Protein AF-A0A5M9WLS0-F1 (afdb_monomer_lite)

Sequence (166 aa):
MKAVPKVNIDGLYLEDELVDDAFSGVVPFYAEPEPVVFDPDQAEQPEAPEEEVEPEITGYLVGVPVPAGLFRPRFDLVVWETYQDAVKEGTQETFPDLWIEGMSQEEIDELTNPHPEEPSELDLLKQRLAESEAENKRLAEESNANQLALMELHMLVLSVVSPDEG

Secondary structure (DSSP, 8-state):
-EEEEEEETT-BEEEEEEE-TT--SEEEEEPPPPP----TT-SS--PPPSS--PPPEEEEEE-SPPPTT-SSEEE-HHHHHHHHHHHHTT---S----EEESS-HHHHHHHHS----PPPHHHHHHHHHHHHHHHHHHHHHHHHHHHHHHHHHHHHHHHHHS----

pLDDT: mean 81.93, std 12.94, range [45.81, 97.12]

Structure (mmCIF, N/CA/C/O backbone):
data_AF-A0A5M9WLS0-F1
#
_entry.id   AF-A0A5M9WLS0-F1
#
loop_
_atom_site.group_PDB
_atom_site.id
_atom_site.type_symbol
_atom_site.label_atom_id
_atom_site.label_alt_id
_atom_site.label_comp_id
_atom_site.label_asym_id
_atom_site.label_entity_id
_atom_site.label_seq_id
_atom_site.pdbx_PDB_ins_code
_atom_site.Cartn_x
_atom_site.Cartn_y
_atom_site.Cartn_z
_atom_site.occupancy
_atom_site.B_iso_or_equiv
_atom_site.auth_seq_id
_atom_site.auth_comp_id
_atom_site.auth_asym_id
_atom_site.auth_atom_id
_atom_site.pdbx_PDB_model_num
ATOM 1 N N . MET A 1 1 ? 8.105 20.093 -8.135 1.00 87.81 1 MET A N 1
ATOM 2 C CA . MET A 1 1 ? 8.578 18.869 -7.461 1.00 87.81 1 MET A CA 1
ATOM 3 C C . MET A 1 1 ? 7.404 17.919 -7.383 1.00 87.81 1 MET A C 1
ATOM 5 O O . MET A 1 1 ? 6.343 18.325 -6.909 1.00 87.81 1 MET A O 1
ATOM 9 N N . LYS A 1 2 ? 7.602 16.690 -7.847 1.00 89.00 2 LYS A N 1
ATOM 10 C CA . LYS A 1 2 ? 6.595 15.643 -7.980 1.00 89.00 2 LYS A CA 1
ATOM 11 C C . LYS A 1 2 ? 7.019 14.446 -7.134 1.00 89.00 2 LYS A C 1
ATOM 13 O O . LYS A 1 2 ? 8.193 14.094 -7.119 1.00 89.00 2 LYS A O 1
ATOM 18 N N . ALA A 1 3 ? 6.059 13.827 -6.455 1.00 90.69 3 ALA A N 1
ATOM 19 C CA . ALA A 1 3 ? 6.255 12.532 -5.814 1.00 90.69 3 ALA A CA 1
ATOM 20 C C . ALA A 1 3 ? 6.287 11.433 -6.884 1.00 90.69 3 ALA A C 1
ATOM 22 O O . ALA A 1 3 ? 5.364 11.335 -7.703 1.00 90.69 3 ALA A O 1
ATOM 23 N N . VAL A 1 4 ? 7.365 10.657 -6.904 1.00 92.62 4 VAL A N 1
ATOM 24 C CA . VAL A 1 4 ? 7.526 9.499 -7.778 1.00 92.62 4 VAL A CA 1
ATOM 25 C C . VAL A 1 4 ? 7.651 8.225 -6.951 1.00 92.62 4 VAL A C 1
ATOM 27 O O . VAL A 1 4 ? 8.436 8.194 -6.004 1.00 92.62 4 VAL A O 1
ATOM 30 N N . PRO A 1 5 ? 6.918 7.167 -7.320 1.00 92.12 5 PRO A N 1
ATOM 31 C CA . PRO A 1 5 ? 7.043 5.870 -6.681 1.00 92.12 5 PRO A CA 1
ATOM 32 C C . PRO A 1 5 ? 8.449 5.286 -6.776 1.00 92.12 5 PRO A C 1
ATOM 34 O O . PRO A 1 5 ? 9.004 5.127 -7.866 1.00 92.12 5 PRO A O 1
ATOM 37 N N . LYS A 1 6 ? 8.987 4.887 -5.632 1.00 93.38 6 LYS A N 1
ATOM 38 C CA . LYS A 1 6 ? 10.160 4.034 -5.499 1.00 93.38 6 LYS A CA 1
ATOM 39 C C . LYS A 1 6 ? 9.690 2.597 -5.340 1.00 93.38 6 LYS A C 1
ATOM 41 O O . LYS A 1 6 ? 8.906 2.283 -4.444 1.00 93.38 6 LYS A O 1
ATOM 46 N N . VAL A 1 7 ? 10.159 1.727 -6.220 1.00 92.88 7 VAL A N 1
ATOM 47 C CA . VAL A 1 7 ? 9.804 0.308 -6.255 1.00 92.88 7 VAL A CA 1
ATOM 48 C C . VAL A 1 7 ? 11.046 -0.554 -6.062 1.00 92.88 7 VAL A C 1
ATOM 50 O O . VAL A 1 7 ? 12.155 -0.119 -6.372 1.00 92.88 7 VAL A O 1
ATOM 53 N N . ASN A 1 8 ? 10.884 -1.772 -5.548 1.00 92.25 8 ASN A N 1
ATOM 54 C CA . ASN A 1 8 ? 11.982 -2.737 -5.454 1.00 92.25 8 ASN A CA 1
ATOM 55 C C . ASN A 1 8 ? 12.300 -3.376 -6.826 1.00 92.25 8 ASN A C 1
ATOM 57 O O . ASN A 1 8 ? 11.682 -3.049 -7.842 1.00 92.25 8 ASN A O 1
ATOM 61 N N . ILE A 1 9 ? 13.252 -4.313 -6.859 1.00 91.50 9 ILE A N 1
ATOM 62 C CA . ILE A 1 9 ? 13.612 -5.066 -8.075 1.00 91.50 9 ILE A CA 1
ATOM 63 C C . ILE A 1 9 ? 12.455 -5.886 -8.675 1.00 91.50 9 ILE A C 1
ATOM 65 O O . ILE A 1 9 ? 12.452 -6.139 -9.875 1.00 91.50 9 ILE A O 1
ATOM 69 N N . ASP A 1 10 ? 11.455 -6.255 -7.871 1.00 87.81 10 ASP A N 1
ATOM 70 C CA . ASP A 1 10 ? 10.244 -6.963 -8.312 1.00 87.81 10 ASP A CA 1
ATOM 71 C C . ASP A 1 10 ? 9.133 -6.005 -8.786 1.00 87.81 10 ASP A C 1
ATOM 73 O O . ASP A 1 10 ? 8.046 -6.440 -9.185 1.00 87.81 10 ASP A O 1
ATOM 77 N N . GLY A 1 11 ? 9.385 -4.694 -8.702 1.00 87.94 11 GLY A N 1
ATOM 78 C CA . GLY A 1 11 ? 8.431 -3.633 -8.997 1.00 87.94 11 GLY A CA 1
ATOM 79 C C . GLY A 1 11 ? 7.430 -3.341 -7.876 1.00 87.94 11 GLY A C 1
ATOM 80 O O . GLY A 1 11 ? 6.544 -2.511 -8.055 1.00 87.94 11 GLY A O 1
ATOM 81 N N . LEU A 1 12 ? 7.534 -3.978 -6.709 1.00 89.44 12 LEU A N 1
ATOM 82 C CA . LEU A 1 12 ? 6.658 -3.702 -5.572 1.00 89.44 12 LEU A CA 1
ATOM 83 C C . LEU A 1 12 ? 6.919 -2.296 -5.020 1.00 89.44 12 LEU A C 1
ATOM 85 O O . LEU A 1 12 ? 8.065 -1.931 -4.750 1.00 89.44 12 LEU A O 1
ATOM 89 N N . TYR A 1 13 ? 5.850 -1.527 -4.823 1.00 89.62 13 TYR A N 1
ATOM 90 C CA . TYR A 1 13 ? 5.915 -0.188 -4.246 1.00 89.62 13 TYR A CA 1
ATOM 91 C C . TYR A 1 13 ? 6.502 -0.185 -2.827 1.00 89.62 13 TYR A C 1
ATOM 93 O O . TYR A 1 13 ? 6.065 -0.950 -1.965 1.00 89.62 13 TYR A O 1
ATOM 101 N N . LEU A 1 14 ? 7.459 0.716 -2.588 1.00 90.06 14 LEU A N 1
ATOM 102 C CA . LEU A 1 14 ? 8.112 0.938 -1.298 1.00 90.06 14 LEU A CA 1
ATOM 103 C C . LEU A 1 14 ? 7.664 2.266 -0.673 1.00 90.06 14 LEU A C 1
ATOM 105 O O . LEU A 1 14 ? 7.010 2.277 0.368 1.00 90.06 14 LEU A O 1
ATOM 109 N N . GLU A 1 15 ? 8.013 3.383 -1.305 1.00 89.88 15 GLU A N 1
ATOM 110 C CA . GLU A 1 15 ? 7.782 4.743 -0.806 1.00 89.88 15 GLU A CA 1
ATOM 111 C C . GLU A 1 15 ? 7.743 5.747 -1.964 1.00 89.88 15 GLU A C 1
ATOM 113 O O . GLU A 1 15 ? 8.089 5.403 -3.090 1.00 89.88 15 GLU A O 1
ATOM 118 N N . ASP A 1 16 ? 7.346 6.988 -1.691 1.00 92.00 16 ASP A N 1
ATOM 119 C CA . ASP A 1 16 ? 7.422 8.079 -2.665 1.00 92.00 16 ASP A CA 1
ATOM 120 C C . ASP A 1 16 ? 8.696 8.902 -2.445 1.00 92.00 16 ASP A C 1
ATOM 122 O O . ASP A 1 16 ? 8.989 9.334 -1.328 1.00 92.00 16 ASP A O 1
ATOM 126 N N . GLU A 1 17 ? 9.409 9.200 -3.528 1.00 90.94 17 GLU A N 1
ATOM 127 C CA . GLU A 1 17 ? 10.552 10.111 -3.536 1.00 90.94 17 GLU A CA 1
ATOM 128 C C . GLU A 1 17 ? 10.181 11.429 -4.234 1.00 90.94 17 GLU A C 1
ATOM 130 O O . GLU A 1 17 ? 9.484 11.444 -5.248 1.00 90.94 17 GLU A O 1
ATOM 135 N N . LEU A 1 18 ? 10.614 12.571 -3.692 1.00 91.75 18 LEU A N 1
ATOM 136 C CA . LEU A 1 18 ? 10.348 13.876 -4.302 1.00 91.75 18 LEU A CA 1
ATOM 137 C C . LEU A 1 18 ? 11.423 14.208 -5.337 1.00 91.75 18 LEU A C 1
ATOM 139 O O . LEU A 1 18 ? 12.565 14.493 -4.986 1.00 91.75 18 LEU A O 1
ATOM 143 N N . VAL A 1 19 ? 11.028 14.254 -6.604 1.00 90.44 19 VAL A N 1
ATOM 144 C CA . VAL A 1 19 ? 11.905 14.594 -7.733 1.00 90.44 19 VAL A CA 1
ATOM 145 C C . VAL A 1 19 ? 11.402 15.832 -8.478 1.00 90.44 19 VAL A C 1
ATOM 147 O O . VAL A 1 19 ? 10.364 16.416 -8.151 1.00 90.44 19 VAL A O 1
ATOM 150 N N . ASP A 1 20 ? 12.157 16.282 -9.477 1.00 90.44 20 ASP A N 1
ATOM 151 C CA . ASP A 1 20 ? 11.747 17.387 -10.345 1.00 90.44 20 ASP A CA 1
ATOM 152 C C . ASP A 1 20 ? 10.507 17.020 -11.187 1.00 90.44 20 ASP A C 1
ATOM 154 O O . ASP A 1 20 ? 10.314 15.864 -11.559 1.00 90.44 20 ASP A O 1
ATOM 158 N N . ASP A 1 21 ? 9.666 18.003 -11.524 1.00 89.12 21 ASP A N 1
ATOM 159 C CA . ASP A 1 21 ? 8.451 17.767 -12.324 1.00 89.12 21 ASP A CA 1
ATOM 160 C C . ASP A 1 21 ? 8.773 17.322 -13.758 1.00 89.12 21 ASP A C 1
ATOM 162 O O . ASP A 1 21 ? 7.940 16.693 -14.412 1.00 89.12 21 ASP A O 1
ATOM 166 N N . ALA A 1 22 ? 9.981 17.624 -14.243 1.00 88.19 22 ALA A N 1
ATOM 167 C CA . ALA A 1 22 ? 10.482 17.158 -15.530 1.00 88.19 22 ALA A CA 1
ATOM 168 C C . ALA A 1 22 ? 10.869 15.667 -15.530 1.00 88.19 22 ALA A C 1
ATOM 170 O O . ALA A 1 22 ? 11.124 15.106 -16.600 1.00 88.19 22 ALA A O 1
ATOM 171 N N . PHE A 1 23 ? 10.922 15.013 -14.363 1.00 87.31 23 PHE A N 1
ATOM 172 C CA . PHE A 1 23 ? 11.270 13.602 -14.277 1.00 87.31 23 PHE A CA 1
ATOM 173 C C . PHE A 1 23 ? 10.166 12.730 -14.885 1.00 87.31 23 PHE A C 1
ATOM 175 O O . PHE A 1 23 ? 9.028 12.660 -14.408 1.00 87.31 23 PHE A O 1
ATOM 182 N N . SER A 1 24 ? 10.532 12.034 -15.955 1.00 82.38 24 SER A N 1
ATOM 183 C CA . SER A 1 24 ? 9.697 11.058 -16.639 1.00 82.38 24 SER A CA 1
ATOM 184 C C . SER A 1 24 ? 10.562 9.864 -17.031 1.00 82.38 24 SER A C 1
ATOM 186 O O . SER A 1 24 ? 11.692 10.035 -17.484 1.00 82.38 24 SER A O 1
ATOM 188 N N . GLY A 1 25 ? 10.044 8.654 -16.827 1.00 86.44 25 GLY A N 1
ATOM 189 C CA . GLY A 1 25 ? 10.767 7.408 -17.092 1.00 86.44 25 GLY A CA 1
ATOM 190 C C . GLY A 1 25 ? 10.983 6.561 -15.843 1.00 86.44 25 GLY A C 1
ATOM 191 O O . GLY A 1 25 ? 10.427 6.851 -14.788 1.00 86.44 25 GLY A O 1
ATOM 192 N N . VAL A 1 26 ? 11.759 5.492 -15.994 1.00 89.69 26 VAL A N 1
ATOM 193 C CA . VAL A 1 26 ? 12.087 4.538 -14.929 1.00 89.69 26 VAL A CA 1
ATOM 194 C C . VAL A 1 26 ? 13.604 4.486 -14.808 1.00 89.69 26 VAL A C 1
ATOM 196 O O . VAL A 1 26 ? 14.280 4.253 -15.810 1.00 89.69 26 VAL A O 1
ATOM 199 N N . VAL A 1 27 ? 14.138 4.752 -13.616 1.00 91.50 27 VAL A N 1
ATOM 200 C CA . VAL A 1 27 ? 15.587 4.850 -13.371 1.00 91.50 27 VAL A CA 1
ATOM 201 C C . VAL A 1 27 ? 15.982 3.902 -12.239 1.00 91.50 27 VAL A C 1
ATOM 203 O O . VAL A 1 27 ? 15.360 3.977 -11.182 1.00 91.50 27 VAL A O 1
ATOM 206 N N . PRO A 1 28 ? 16.983 3.020 -12.416 1.00 91.50 28 PRO A N 1
ATOM 207 C CA . PRO A 1 28 ? 17.461 2.166 -11.336 1.00 91.50 28 PRO A CA 1
ATOM 208 C C . PRO A 1 28 ? 18.179 2.987 -10.260 1.00 91.50 28 PRO A C 1
ATOM 210 O O . PRO A 1 28 ? 18.895 3.941 -10.570 1.00 91.50 28 PRO A O 1
ATOM 213 N N . PHE A 1 29 ? 18.023 2.588 -9.001 1.00 90.00 29 PHE A N 1
ATOM 214 C CA . PHE A 1 29 ? 18.855 3.054 -7.896 1.00 90.00 29 PHE A CA 1
ATOM 215 C C . PHE A 1 29 ? 19.599 1.872 -7.274 1.00 90.00 29 PHE A C 1
ATOM 217 O O . PHE A 1 29 ? 19.139 0.728 -7.312 1.00 90.00 29 PHE A O 1
ATOM 224 N N . TYR A 1 30 ? 20.763 2.162 -6.708 1.00 88.19 30 TYR A N 1
ATOM 225 C CA . TYR A 1 30 ? 21.727 1.151 -6.300 1.00 88.19 30 TYR A CA 1
ATOM 226 C C . TYR A 1 30 ? 21.929 1.140 -4.786 1.00 88.19 30 TYR A C 1
ATOM 228 O O . TYR A 1 30 ? 21.692 2.150 -4.119 1.00 88.19 30 TYR A O 1
ATOM 236 N N . ALA A 1 31 ? 22.361 0.001 -4.248 1.00 82.38 31 ALA A N 1
ATOM 237 C CA . ALA A 1 31 ? 22.774 -0.110 -2.857 1.00 82.38 31 ALA A CA 1
ATOM 238 C C . ALA A 1 31 ? 23.998 0.780 -2.607 1.00 82.38 31 ALA A C 1
ATOM 240 O O . ALA A 1 31 ? 24.959 0.766 -3.381 1.00 82.38 31 ALA A O 1
ATOM 241 N N . GLU A 1 32 ? 23.968 1.551 -1.519 1.00 76.88 32 GLU A N 1
ATOM 242 C CA . GLU A 1 32 ? 25.175 2.227 -1.051 1.00 76.88 32 GLU A CA 1
ATOM 243 C C . GLU A 1 32 ? 26.165 1.165 -0.546 1.00 76.88 32 GLU A C 1
ATOM 245 O O . GLU A 1 32 ? 25.764 0.284 0.222 1.00 76.88 32 GLU A O 1
ATOM 250 N N . PRO A 1 33 ? 27.440 1.211 -0.970 1.00 69.44 33 PRO A N 1
ATOM 251 C CA . PRO A 1 33 ? 28.440 0.268 -0.491 1.00 69.44 33 PRO A CA 1
ATOM 252 C C . PRO A 1 33 ? 28.622 0.427 1.021 1.00 69.44 33 PRO A C 1
ATOM 254 O O . PRO A 1 33 ? 28.645 1.551 1.533 1.00 69.44 33 PRO A O 1
ATOM 257 N N . GLU A 1 34 ? 28.757 -0.692 1.739 1.00 67.50 34 GLU A N 1
ATOM 258 C CA . GLU A 1 34 ? 28.955 -0.656 3.188 1.00 67.50 34 GLU A CA 1
ATOM 259 C C . GLU A 1 34 ? 30.193 0.192 3.533 1.00 67.50 34 GLU A C 1
ATOM 261 O O . GLU A 1 34 ? 31.281 -0.042 2.992 1.00 67.50 34 GLU A O 1
ATOM 266 N N . PRO A 1 35 ? 30.061 1.198 4.417 1.00 63.75 35 PRO A N 1
ATOM 267 C CA . PRO A 1 35 ? 31.191 2.029 4.787 1.00 63.75 35 PRO A CA 1
ATOM 268 C C . PRO A 1 35 ? 32.207 1.191 5.563 1.00 63.75 35 PRO A C 1
ATOM 270 O O . PRO A 1 35 ? 31.867 0.533 6.546 1.00 63.75 35 PRO A O 1
ATOM 273 N N . VAL A 1 36 ? 33.474 1.257 5.153 1.00 64.75 36 VAL A N 1
ATOM 274 C CA . VAL A 1 36 ? 34.578 0.600 5.861 1.00 64.75 36 VAL A CA 1
ATOM 275 C C . VAL A 1 36 ? 34.663 1.169 7.282 1.00 64.75 36 VAL A C 1
ATOM 277 O O . VAL A 1 36 ? 35.045 2.324 7.489 1.00 64.75 36 VAL A O 1
ATOM 280 N N . VAL A 1 37 ? 34.279 0.364 8.275 1.00 64.19 37 VAL A N 1
ATOM 281 C CA . VAL A 1 37 ? 34.348 0.736 9.692 1.00 64.19 37 VAL A CA 1
ATOM 282 C C . VAL A 1 37 ? 35.800 0.625 10.151 1.00 64.19 37 VAL A C 1
ATOM 284 O O . VAL A 1 37 ? 36.378 -0.458 10.165 1.00 64.19 37 VAL A O 1
ATOM 287 N N . PHE A 1 38 ? 36.399 1.755 10.525 1.00 59.94 38 PHE A N 1
ATOM 288 C CA . PHE A 1 38 ? 37.755 1.790 11.067 1.00 59.94 38 PHE A CA 1
ATOM 289 C C . PHE A 1 38 ? 37.756 1.292 12.519 1.00 59.94 38 PHE A C 1
ATOM 291 O O . PHE A 1 38 ? 37.213 1.961 13.402 1.00 59.94 38 PHE A O 1
ATOM 298 N N . ASP A 1 39 ? 38.375 0.137 12.765 1.00 68.25 39 ASP A N 1
ATOM 299 C CA . ASP A 1 39 ? 38.605 -0.397 14.108 1.00 68.25 39 ASP A CA 1
ATOM 300 C C . ASP A 1 39 ? 39.980 0.078 14.631 1.00 68.25 39 ASP A C 1
ATOM 302 O O . ASP A 1 39 ? 41.009 -0.314 14.077 1.00 68.25 39 ASP A O 1
ATOM 306 N N . PRO A 1 40 ? 40.038 0.939 15.667 1.00 64.75 40 PRO A N 1
ATOM 307 C CA . PRO A 1 40 ? 41.292 1.501 16.169 1.00 64.75 40 PRO A CA 1
ATOM 308 C C . PRO A 1 40 ? 42.211 0.484 16.868 1.00 64.75 40 PRO A C 1
ATOM 310 O O . PRO A 1 40 ? 43.369 0.821 17.119 1.00 64.75 40 PRO A O 1
ATOM 313 N N . ASP A 1 41 ? 41.727 -0.724 17.180 1.00 70.00 41 ASP A N 1
ATOM 314 C CA . ASP A 1 41 ? 42.533 -1.802 17.772 1.00 70.00 41 ASP A CA 1
ATOM 315 C C . ASP A 1 41 ? 43.184 -2.723 16.712 1.00 70.00 41 ASP A C 1
ATOM 317 O O . ASP A 1 41 ? 44.023 -3.564 17.052 1.00 70.00 41 ASP A O 1
ATOM 321 N N . GLN A 1 42 ? 42.864 -2.551 15.420 1.00 65.19 42 GLN A N 1
ATOM 322 C CA . GLN A 1 42 ? 43.570 -3.212 14.316 1.00 65.19 42 GLN A CA 1
ATOM 323 C C . GLN A 1 42 ? 44.807 -2.395 13.902 1.00 65.19 42 GLN A C 1
ATOM 325 O O . GLN A 1 42 ? 44.721 -1.228 13.530 1.00 65.19 42 GLN A O 1
ATOM 330 N N . ALA A 1 43 ? 45.993 -3.014 13.967 1.00 61.44 43 ALA A N 1
ATOM 331 C CA . ALA A 1 43 ? 47.263 -2.385 13.577 1.00 61.44 43 ALA A CA 1
ATOM 332 C C . ALA A 1 43 ? 47.409 -2.185 12.053 1.00 61.44 43 ALA A C 1
ATOM 334 O O . ALA A 1 43 ? 48.280 -1.435 11.608 1.00 61.44 43 ALA A O 1
ATOM 335 N N . GLU A 1 44 ? 46.561 -2.847 11.271 1.00 61.69 44 GLU A N 1
ATOM 336 C CA . GLU A 1 44 ? 46.442 -2.717 9.823 1.00 61.69 44 GLU A CA 1
ATOM 337 C C . GLU A 1 44 ? 45.100 -2.039 9.532 1.00 61.69 44 GLU A C 1
ATOM 339 O O . GLU A 1 44 ? 44.065 -2.461 10.044 1.00 61.69 44 GLU A O 1
ATOM 344 N N . GLN A 1 45 ? 45.115 -0.961 8.741 1.00 60.62 45 GLN A N 1
ATOM 345 C CA . GLN A 1 45 ? 43.877 -0.458 8.146 1.00 60.62 45 GLN A CA 1
ATOM 346 C C . GLN A 1 45 ? 43.238 -1.613 7.369 1.00 60.62 45 GLN A C 1
ATOM 348 O O . GLN A 1 45 ? 43.968 -2.257 6.613 1.00 60.62 45 GLN A O 1
ATOM 353 N N . PRO A 1 46 ? 41.920 -1.863 7.481 1.00 54.91 46 PRO A N 1
ATOM 354 C CA . PRO A 1 46 ? 41.257 -2.645 6.452 1.00 54.91 46 PRO A CA 1
ATOM 355 C C . PRO A 1 46 ? 41.520 -1.928 5.125 1.00 54.91 46 PRO A C 1
ATOM 357 O O . PRO A 1 46 ? 41.143 -0.764 4.958 1.00 54.91 46 PRO A O 1
ATOM 360 N N . GLU A 1 47 ? 42.267 -2.580 4.231 1.00 56.06 47 GLU A N 1
ATOM 361 C CA . GLU A 1 47 ? 42.471 -2.090 2.873 1.00 56.06 47 GLU A CA 1
ATOM 362 C C . GLU A 1 47 ? 41.079 -1.851 2.284 1.00 56.06 47 GLU A C 1
ATOM 364 O O . GLU A 1 47 ? 40.200 -2.712 2.383 1.00 56.06 47 GLU A O 1
ATOM 369 N N . ALA A 1 48 ? 40.842 -0.646 1.753 1.00 57.53 48 ALA A N 1
ATOM 370 C CA . ALA A 1 48 ? 39.626 -0.400 0.992 1.00 57.53 48 ALA A CA 1
ATOM 371 C C . ALA A 1 48 ? 39.532 -1.514 -0.060 1.00 57.53 48 ALA A C 1
ATOM 373 O O . ALA A 1 48 ? 40.556 -1.775 -0.697 1.00 57.53 48 ALA A O 1
ATOM 374 N N . PRO A 1 49 ? 38.384 -2.200 -0.205 1.00 55.41 49 PRO A N 1
ATOM 375 C CA . PRO A 1 49 ? 38.283 -3.310 -1.138 1.00 55.41 49 PRO A CA 1
ATOM 376 C C . PRO A 1 49 ? 38.797 -2.858 -2.510 1.00 55.41 49 PRO A C 1
ATOM 378 O O . PRO A 1 49 ? 38.270 -1.915 -3.094 1.00 55.41 49 PRO A O 1
ATOM 381 N N . GLU A 1 50 ? 39.882 -3.482 -2.982 1.00 55.62 50 GLU A N 1
ATOM 382 C CA . GLU A 1 50 ? 40.492 -3.180 -4.287 1.00 55.62 50 GLU A CA 1
ATOM 383 C C . GLU A 1 50 ? 39.597 -3.644 -5.452 1.00 55.62 50 GLU A C 1
ATOM 385 O O . GLU A 1 50 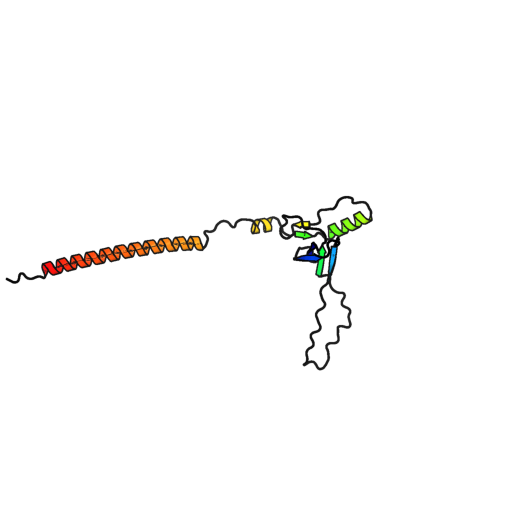? 39.830 -3.286 -6.606 1.00 55.62 50 GLU A O 1
ATOM 390 N N . GLU A 1 51 ? 38.554 -4.423 -5.154 1.00 59.31 51 GLU A N 1
ATOM 391 C CA . GLU A 1 51 ? 37.474 -4.729 -6.083 1.00 59.31 51 GLU A CA 1
ATOM 392 C C . GLU A 1 51 ? 36.465 -3.577 -6.087 1.00 59.31 51 GLU A C 1
ATOM 394 O O . GLU A 1 51 ? 35.729 -3.367 -5.122 1.00 59.31 51 GLU A O 1
ATOM 399 N N . GLU A 1 52 ? 36.407 -2.852 -7.208 1.00 60.09 52 GLU A N 1
ATOM 400 C CA . GLU A 1 52 ? 35.237 -2.062 -7.591 1.00 60.09 52 GLU A CA 1
ATOM 401 C C . GLU A 1 52 ? 34.040 -3.019 -7.696 1.00 60.09 52 GLU A C 1
ATOM 403 O O . GLU A 1 52 ? 33.742 -3.562 -8.758 1.00 60.09 52 GLU A O 1
ATOM 408 N N . VAL A 1 53 ? 33.383 -3.296 -6.569 1.00 65.94 53 VAL A N 1
ATOM 409 C CA . VAL A 1 53 ? 32.107 -4.007 -6.554 1.00 65.94 53 VAL A CA 1
ATOM 410 C C . VAL A 1 53 ? 31.114 -3.147 -7.318 1.00 65.94 53 VAL A C 1
ATOM 412 O O . VAL A 1 53 ? 30.770 -2.045 -6.884 1.00 65.94 53 VAL A O 1
ATOM 415 N N . GLU A 1 54 ? 30.688 -3.633 -8.485 1.00 69.94 54 GLU A N 1
ATOM 416 C CA . GLU A 1 54 ? 29.593 -3.017 -9.223 1.00 69.94 54 GLU A CA 1
ATOM 417 C C . GLU A 1 54 ? 28.394 -2.926 -8.274 1.00 69.94 54 GLU A C 1
ATOM 419 O O . GLU A 1 54 ? 27.989 -3.944 -7.701 1.00 69.94 54 GLU A O 1
ATOM 424 N N . PRO A 1 55 ? 27.860 -1.720 -8.035 1.00 75.00 55 PRO A N 1
ATOM 425 C CA . PRO A 1 55 ? 26.829 -1.554 -7.035 1.00 75.00 55 PRO A CA 1
ATOM 426 C C . PRO A 1 55 ? 25.579 -2.317 -7.489 1.00 75.00 55 PRO A C 1
ATOM 428 O O . PRO A 1 55 ? 25.154 -2.220 -8.643 1.00 75.00 55 PRO A O 1
ATOM 431 N N . GLU A 1 56 ? 25.008 -3.116 -6.590 1.00 84.31 56 GLU A N 1
ATOM 432 C CA . GLU A 1 56 ? 23.823 -3.923 -6.879 1.00 84.31 56 GLU A CA 1
ATOM 433 C C . GLU A 1 56 ? 22.596 -3.012 -7.024 1.00 84.31 56 GLU A C 1
ATOM 435 O O . GLU A 1 56 ? 22.415 -2.062 -6.256 1.00 84.31 56 GLU A O 1
ATOM 440 N N . ILE A 1 57 ? 21.752 -3.268 -8.029 1.00 88.25 57 ILE A N 1
ATOM 441 C CA . ILE A 1 57 ? 20.497 -2.526 -8.207 1.00 88.25 57 ILE A CA 1
ATOM 442 C C . ILE A 1 57 ? 19.532 -2.951 -7.101 1.00 88.25 57 ILE A C 1
ATOM 444 O O . ILE A 1 57 ? 19.136 -4.110 -7.029 1.00 88.25 57 ILE A O 1
ATOM 448 N N . THR A 1 58 ? 19.096 -1.996 -6.285 1.00 87.81 58 THR A N 1
ATOM 449 C CA . THR A 1 58 ? 18.155 -2.242 -5.179 1.00 87.81 58 THR A CA 1
ATOM 450 C C . THR A 1 58 ? 16.704 -2.011 -5.603 1.00 87.81 58 THR A C 1
ATOM 452 O O . THR A 1 58 ? 15.770 -2.534 -4.990 1.00 87.81 58 THR A O 1
ATOM 455 N N . GLY A 1 59 ? 16.484 -1.243 -6.671 1.00 91.44 59 GLY A N 1
ATOM 456 C CA . GLY A 1 59 ? 15.150 -0.996 -7.199 1.00 91.44 59 GLY A CA 1
ATOM 457 C C . GLY A 1 59 ? 15.113 0.102 -8.250 1.00 91.44 59 GLY A C 1
ATOM 458 O O . GLY A 1 59 ? 16.136 0.444 -8.842 1.00 91.44 59 GLY A O 1
ATOM 459 N N . TYR A 1 60 ? 13.924 0.663 -8.471 1.00 92.12 60 TYR A N 1
ATOM 460 C CA . TYR A 1 60 ? 13.671 1.655 -9.511 1.00 92.12 60 TYR A CA 1
ATOM 461 C C . TYR A 1 60 ? 12.844 2.837 -9.000 1.00 92.12 60 TYR A C 1
ATOM 463 O O . TYR A 1 60 ? 11.931 2.684 -8.193 1.00 92.12 60 TYR A O 1
ATOM 471 N N . LEU A 1 61 ? 13.136 4.024 -9.520 1.00 92.44 61 LEU A N 1
ATOM 472 C CA . LEU A 1 61 ? 12.308 5.218 -9.404 1.00 92.44 61 LEU A CA 1
ATOM 473 C C . LEU A 1 61 ? 11.437 5.344 -10.646 1.00 92.44 61 LEU A C 1
ATOM 475 O O . LEU A 1 61 ? 11.947 5.414 -11.765 1.00 92.44 61 LEU A O 1
ATOM 479 N N . VAL A 1 62 ? 10.123 5.382 -10.449 1.00 92.25 62 VAL A N 1
ATOM 480 C CA . VAL A 1 62 ? 9.121 5.325 -11.510 1.00 92.25 62 VAL A CA 1
ATOM 481 C C . VAL A 1 62 ? 8.435 6.681 -11.639 1.00 92.25 62 VAL A C 1
ATOM 483 O O . VAL A 1 62 ? 7.624 7.084 -10.819 1.00 92.25 62 VAL A O 1
ATOM 486 N N . GLY A 1 63 ? 8.695 7.393 -12.732 1.00 86.56 63 GLY A N 1
ATOM 487 C CA . GLY A 1 63 ? 8.051 8.669 -13.058 1.00 86.56 63 GLY A CA 1
ATOM 488 C C . GLY A 1 63 ? 6.580 8.545 -13.480 1.00 86.56 63 GLY A C 1
ATOM 489 O O . GLY A 1 63 ? 5.939 9.556 -13.783 1.00 86.56 63 GLY A O 1
ATOM 490 N N . VAL A 1 64 ? 6.034 7.329 -13.523 1.00 85.88 64 VAL A N 1
ATOM 491 C CA . VAL A 1 64 ? 4.637 7.038 -13.868 1.00 85.88 64 VAL A CA 1
ATOM 492 C C . VAL A 1 64 ? 3.779 7.111 -12.599 1.00 85.88 64 VAL A C 1
ATOM 494 O O . VAL A 1 64 ? 4.072 6.405 -11.638 1.00 85.88 64 VAL A O 1
ATOM 497 N N . PRO A 1 65 ? 2.721 7.942 -12.562 1.00 84.25 65 PRO A N 1
ATOM 498 C CA . PRO A 1 65 ? 1.857 8.034 -11.388 1.00 84.25 65 PRO A CA 1
ATOM 499 C C . PRO A 1 65 ? 1.108 6.719 -11.145 1.00 84.25 65 PRO A C 1
ATOM 501 O O . PRO A 1 65 ? 0.674 6.066 -12.096 1.00 84.25 65 PRO A O 1
ATOM 504 N N . VAL A 1 66 ? 0.9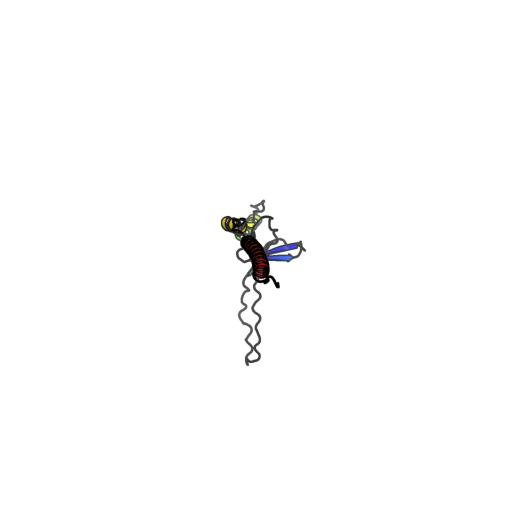30 6.360 -9.874 1.00 85.75 66 VAL A N 1
ATOM 505 C CA . VAL A 1 66 ? 0.138 5.190 -9.474 1.00 85.75 66 VAL A CA 1
ATOM 506 C C . VAL A 1 66 ? -1.354 5.488 -9.666 1.00 85.75 66 VAL A C 1
ATOM 508 O O . VAL A 1 66 ? -1.824 6.534 -9.204 1.00 85.75 66 VAL A O 1
ATOM 511 N N . PRO A 1 67 ? -2.132 4.602 -10.310 1.00 85.69 67 PRO A N 1
ATOM 512 C CA . PRO A 1 67 ? -3.581 4.731 -10.342 1.00 85.69 67 PRO A CA 1
ATOM 513 C C . PRO A 1 67 ? -4.176 4.498 -8.945 1.00 85.69 67 PRO A C 1
ATOM 515 O O . PRO A 1 67 ? -3.724 3.652 -8.175 1.00 85.69 67 PRO A O 1
ATOM 518 N N . ALA A 1 68 ? -5.213 5.262 -8.606 1.00 83.12 68 ALA A N 1
ATOM 519 C CA . ALA A 1 68 ? -5.900 5.104 -7.330 1.00 83.12 68 ALA A CA 1
ATOM 520 C C . ALA A 1 68 ? -6.674 3.774 -7.276 1.00 83.12 68 ALA A C 1
ATOM 522 O O . ALA A 1 68 ? -7.280 3.371 -8.267 1.00 83.12 68 ALA A O 1
ATOM 523 N N . GLY A 1 69 ? -6.713 3.147 -6.097 1.00 81.06 69 GLY A N 1
ATOM 524 C CA . GLY A 1 69 ? -7.529 1.955 -5.836 1.00 81.06 69 GLY A CA 1
ATOM 525 C C . GLY A 1 69 ? -6.795 0.612 -5.879 1.00 81.06 69 GLY A C 1
ATOM 526 O O . GLY A 1 69 ? -7.443 -0.399 -5.640 1.00 81.06 69 GLY A O 1
ATOM 527 N N . LEU A 1 70 ? -5.483 0.594 -6.134 1.00 83.62 70 LEU A N 1
ATOM 528 C CA . LEU A 1 70 ? -4.651 -0.612 -6.019 1.00 83.62 70 LEU A CA 1
ATOM 529 C C . LEU A 1 70 ? -4.206 -0.847 -4.566 1.00 83.62 70 LEU A C 1
ATOM 531 O O . LEU A 1 70 ? -3.776 0.095 -3.890 1.00 83.62 70 LEU A O 1
ATOM 535 N N . PHE A 1 71 ? -4.240 -2.095 -4.100 1.00 75.88 71 PHE A N 1
ATOM 536 C CA . PHE A 1 71 ? -3.692 -2.507 -2.807 1.00 75.88 71 PHE A CA 1
ATOM 537 C C . PHE A 1 71 ? -2.247 -2.994 -2.969 1.00 75.88 71 PHE A C 1
ATOM 539 O O . PHE A 1 71 ? -1.952 -4.051 -3.511 1.00 75.88 71 PHE A O 1
ATOM 546 N N . ARG A 1 72 ? -1.293 -2.226 -2.431 1.00 82.88 72 ARG A N 1
ATOM 547 C CA . ARG A 1 72 ? 0.148 -2.485 -2.636 1.00 82.88 72 ARG A CA 1
ATOM 548 C C . ARG A 1 72 ? 0.485 -2.548 -4.134 1.00 82.88 72 ARG A C 1
ATOM 550 O O . ARG A 1 72 ? 0.798 -3.616 -4.657 1.00 82.88 72 ARG A O 1
ATOM 557 N N . PRO A 1 73 ? 0.406 -1.404 -4.831 1.00 89.31 73 PRO A N 1
ATOM 558 C CA . PRO A 1 73 ? 0.646 -1.339 -6.266 1.00 89.31 73 PRO A CA 1
ATOM 559 C C . PRO A 1 73 ? 2.009 -1.940 -6.628 1.00 89.31 73 PRO A C 1
ATOM 561 O O . PRO A 1 73 ? 3.013 -1.710 -5.948 1.00 89.31 73 PRO A O 1
ATOM 564 N N . ARG A 1 74 ? 2.043 -2.703 -7.717 1.00 91.31 74 ARG A N 1
ATOM 565 C CA . ARG A 1 74 ? 3.261 -3.293 -8.269 1.00 91.31 74 ARG A CA 1
ATOM 566 C C . ARG A 1 74 ? 3.451 -2.815 -9.703 1.00 91.31 74 ARG A C 1
ATOM 568 O O . ARG A 1 74 ? 2.531 -2.870 -10.511 1.00 91.31 74 ARG A O 1
ATOM 575 N N . PHE A 1 75 ? 4.645 -2.340 -10.009 1.00 91.31 75 PHE A N 1
ATOM 576 C CA . PHE A 1 75 ? 5.055 -1.899 -11.329 1.00 91.31 75 PHE A CA 1
ATOM 577 C C . PHE A 1 75 ? 5.577 -3.081 -12.154 1.00 91.31 75 PHE A C 1
ATOM 579 O O . PHE A 1 75 ? 6.455 -3.817 -11.709 1.00 91.31 75 PHE A O 1
ATOM 586 N N . ASP A 1 76 ? 5.057 -3.272 -13.362 1.00 90.94 76 ASP A N 1
ATOM 587 C CA . ASP A 1 76 ? 5.519 -4.324 -14.265 1.00 90.94 76 ASP A CA 1
ATOM 588 C C . ASP A 1 76 ? 6.678 -3.821 -15.141 1.00 90.94 76 ASP A C 1
ATOM 590 O O . ASP A 1 76 ? 6.493 -3.176 -16.179 1.00 90.94 76 ASP A O 1
ATOM 594 N N . LEU A 1 77 ? 7.902 -4.124 -14.699 1.00 88.19 77 LEU A N 1
ATOM 595 C CA . LEU A 1 77 ? 9.138 -3.761 -15.397 1.00 88.19 77 LEU A CA 1
ATOM 596 C C . LEU A 1 77 ? 9.253 -4.432 -16.776 1.00 88.19 77 LEU A C 1
ATOM 598 O O . LEU A 1 77 ? 9.762 -3.819 -17.711 1.00 88.19 77 LEU A O 1
ATOM 602 N N . VAL A 1 78 ? 8.734 -5.653 -16.937 1.00 89.38 78 VAL A N 1
ATOM 603 C CA . VAL A 1 78 ? 8.825 -6.411 -18.198 1.00 89.38 78 VAL A CA 1
ATOM 604 C C . VAL A 1 78 ? 7.920 -5.788 -19.260 1.00 89.38 78 VAL A C 1
ATOM 606 O O . VAL A 1 78 ? 8.313 -5.624 -20.421 1.00 89.38 78 VAL A O 1
ATOM 609 N N . VAL A 1 79 ? 6.708 -5.390 -18.862 1.00 89.88 79 VAL A N 1
ATOM 610 C CA . VAL A 1 79 ? 5.781 -4.665 -19.742 1.00 89.88 79 VAL A CA 1
ATOM 611 C C . VAL A 1 79 ? 6.348 -3.291 -20.101 1.00 89.88 79 VAL A C 1
ATOM 613 O O . VAL A 1 79 ? 6.245 -2.876 -21.258 1.00 89.88 79 VAL A O 1
ATOM 616 N N . TRP A 1 80 ? 6.991 -2.603 -19.152 1.00 88.75 80 TRP A N 1
ATOM 617 C CA . TRP A 1 80 ? 7.664 -1.329 -19.410 1.00 88.75 80 TRP A CA 1
ATOM 618 C C . TRP A 1 80 ? 8.784 -1.447 -20.450 1.00 88.75 80 TRP A C 1
ATOM 620 O O . TRP A 1 80 ? 8.828 -0.646 -21.384 1.00 88.75 80 TRP A O 1
ATOM 630 N N . GLU A 1 81 ? 9.664 -2.441 -20.331 1.00 87.88 81 GLU A N 1
ATOM 631 C CA . GLU A 1 81 ? 10.739 -2.678 -21.303 1.00 87.88 81 GLU A CA 1
ATOM 632 C C . GLU A 1 81 ? 10.183 -2.993 -22.695 1.00 87.88 81 GLU A C 1
ATOM 634 O O . GLU A 1 81 ? 10.588 -2.383 -23.686 1.00 87.88 81 GLU A O 1
ATOM 639 N N . THR A 1 82 ? 9.167 -3.857 -22.759 1.00 89.69 82 THR A N 1
ATOM 640 C CA . THR A 1 82 ? 8.482 -4.196 -24.016 1.00 89.69 82 THR A CA 1
ATOM 641 C C . THR A 1 82 ? 7.858 -2.957 -24.665 1.00 89.69 82 THR A C 1
ATOM 643 O O . THR A 1 82 ? 7.962 -2.762 -25.876 1.00 89.69 82 THR A O 1
ATOM 646 N N . TYR A 1 83 ? 7.231 -2.088 -23.866 1.00 87.75 83 TYR A N 1
ATOM 647 C CA . TYR A 1 83 ? 6.683 -0.818 -24.339 1.00 87.75 83 TYR A CA 1
ATOM 648 C C . TYR A 1 83 ? 7.775 0.108 -24.873 1.00 87.75 83 TYR A C 1
ATOM 650 O O . TYR A 1 83 ? 7.615 0.682 -25.948 1.00 87.75 83 TYR A O 1
ATOM 658 N N . GLN A 1 84 ? 8.889 0.242 -24.151 1.00 86.88 84 GLN A N 1
ATOM 659 C CA . GLN A 1 84 ? 10.024 1.055 -24.584 1.00 86.88 84 GLN A CA 1
ATOM 660 C C . GLN A 1 84 ? 10.562 0.589 -25.936 1.00 86.88 84 GLN A C 1
ATOM 662 O O . GLN A 1 84 ? 10.816 1.418 -26.811 1.00 86.88 84 GLN A O 1
ATOM 667 N N . ASP A 1 85 ? 10.697 -0.718 -26.137 1.00 88.38 85 ASP A N 1
ATOM 668 C CA . ASP A 1 8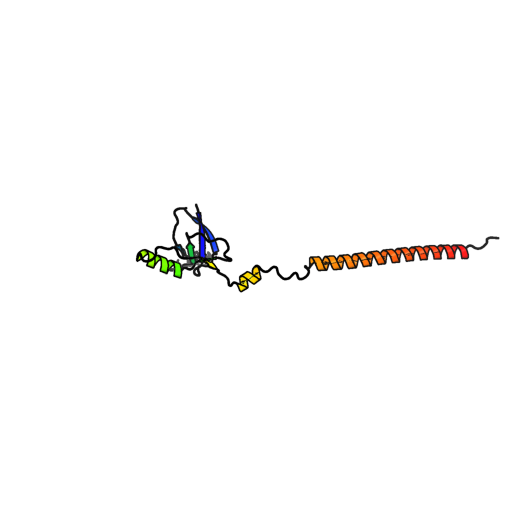5 ? 11.176 -1.265 -27.403 1.00 88.38 85 ASP A CA 1
ATOM 669 C C . ASP A 1 85 ? 10.156 -1.076 -28.531 1.00 88.38 85 ASP A C 1
ATOM 671 O O . ASP A 1 85 ? 10.512 -0.586 -29.603 1.00 88.38 85 ASP A O 1
ATOM 675 N N . ALA A 1 86 ? 8.868 -1.305 -28.271 1.00 87.25 86 ALA A N 1
ATOM 676 C CA . ALA A 1 86 ? 7.816 -1.069 -29.257 1.00 87.25 86 ALA A CA 1
ATOM 677 C C . ALA A 1 86 ? 7.670 0.419 -29.643 1.00 87.25 86 ALA A C 1
ATOM 679 O O . ALA A 1 86 ? 7.367 0.735 -30.797 1.00 87.25 86 ALA A O 1
ATOM 680 N N . VAL A 1 87 ? 7.911 1.345 -28.706 1.00 85.44 87 VAL A N 1
ATOM 681 C CA . VAL A 1 87 ? 7.955 2.795 -28.967 1.00 85.44 87 VAL A CA 1
ATOM 682 C C . VAL A 1 87 ? 9.178 3.165 -29.805 1.00 85.44 87 VAL A C 1
ATOM 684 O O . VAL A 1 87 ? 9.039 3.938 -30.753 1.00 85.44 87 VAL A O 1
ATOM 687 N N . LYS A 1 88 ? 10.362 2.604 -29.514 1.00 84.81 88 LYS A N 1
ATOM 688 C CA . LYS A 1 88 ? 11.564 2.797 -30.353 1.00 84.81 88 LYS A CA 1
ATOM 689 C C . LYS A 1 88 ? 11.338 2.300 -31.782 1.00 84.81 88 LYS A C 1
ATOM 691 O O . LYS A 1 88 ? 11.815 2.925 -32.726 1.00 84.81 88 LYS A O 1
ATOM 696 N N . GLU A 1 89 ? 10.603 1.202 -31.937 1.00 85.50 89 GLU A N 1
ATOM 697 C CA . GLU A 1 89 ? 10.233 0.625 -33.233 1.00 85.50 89 GLU A CA 1
ATOM 698 C C . GLU A 1 89 ? 9.070 1.361 -33.925 1.00 85.50 89 GLU A C 1
ATOM 700 O O . GLU A 1 89 ? 8.807 1.123 -35.103 1.00 85.50 89 GLU A O 1
ATOM 705 N N . GLY A 1 90 ? 8.393 2.284 -33.231 1.00 81.56 90 GLY A N 1
ATOM 706 C CA . GLY A 1 90 ? 7.257 3.044 -33.761 1.00 81.56 90 GLY A CA 1
ATOM 707 C C . GLY A 1 90 ? 5.975 2.221 -33.932 1.00 81.56 90 GLY A C 1
ATOM 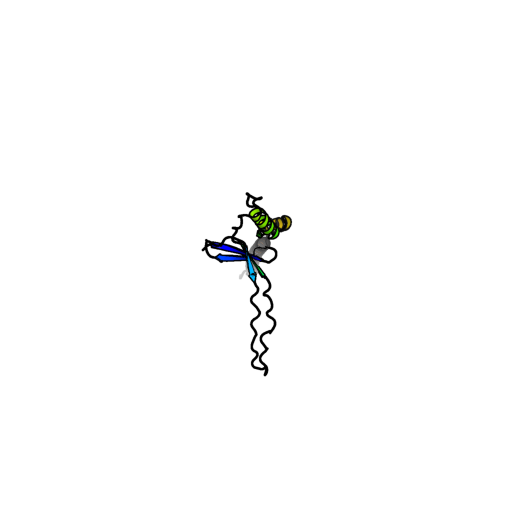708 O O . GLY A 1 90 ? 5.076 2.637 -34.660 1.00 81.56 90 GLY A O 1
ATOM 709 N N . THR A 1 91 ? 5.888 1.058 -33.286 1.00 75.81 91 THR A N 1
ATOM 710 C CA . THR A 1 91 ? 4.773 0.105 -33.421 1.00 75.81 91 THR A CA 1
ATOM 711 C C . THR A 1 91 ? 3.667 0.352 -32.391 1.00 75.81 91 THR A C 1
ATOM 713 O O . THR A 1 91 ? 2.530 -0.073 -32.592 1.00 75.81 91 THR A O 1
ATOM 716 N N . GLN A 1 92 ? 3.973 1.049 -31.291 1.00 72.31 92 GLN A N 1
ATOM 717 C CA . GLN A 1 92 ? 3.043 1.258 -30.184 1.00 72.31 92 GLN A CA 1
ATOM 718 C C . GLN A 1 92 ? 2.668 2.733 -30.008 1.00 72.31 92 GLN A C 1
ATOM 720 O O . GLN A 1 92 ? 3.509 3.567 -29.687 1.00 72.31 92 GLN A O 1
ATOM 725 N N . GLU A 1 93 ? 1.379 3.038 -30.172 1.00 65.94 93 GLU A N 1
ATOM 726 C CA . GLU A 1 93 ? 0.823 4.387 -29.977 1.00 65.94 93 GLU A CA 1
ATOM 727 C C . GLU A 1 93 ? 0.139 4.562 -28.607 1.00 65.94 93 GLU A C 1
ATOM 729 O O . GLU A 1 93 ? -0.096 5.687 -28.166 1.00 65.94 93 GLU A O 1
ATOM 734 N N . THR A 1 94 ? -0.183 3.460 -27.918 1.00 77.38 94 THR A N 1
ATOM 735 C CA . THR A 1 94 ? -0.943 3.463 -26.659 1.00 77.38 94 THR A CA 1
ATOM 736 C C . THR A 1 94 ? -0.079 3.093 -25.461 1.00 77.38 94 THR A C 1
ATOM 738 O O . THR A 1 94 ? 0.641 2.091 -25.488 1.00 77.38 94 THR A O 1
ATOM 741 N N . PHE A 1 95 ? -0.211 3.868 -24.386 1.00 78.81 95 PHE A N 1
ATOM 742 C CA . PHE A 1 95 ? 0.437 3.605 -23.105 1.00 78.81 95 PHE A CA 1
ATOM 743 C C . PHE A 1 95 ? -0.236 2.402 -22.410 1.00 78.81 95 PHE A C 1
ATOM 745 O O . PHE A 1 95 ? -1.446 2.467 -22.184 1.00 78.81 95 PHE A O 1
ATOM 752 N N . PRO A 1 96 ? 0.486 1.302 -22.124 1.00 82.75 96 PRO A N 1
ATOM 753 C CA . PRO A 1 96 ? -0.079 0.132 -21.455 1.00 82.75 96 PRO A CA 1
ATOM 754 C C . PRO A 1 96 ? -0.297 0.383 -19.957 1.00 82.75 96 PRO A C 1
ATOM 756 O O . PRO A 1 96 ? 0.302 1.288 -19.373 1.00 82.75 96 PRO A O 1
ATOM 759 N N . ASP A 1 97 ? -1.121 -0.454 -19.327 1.00 85.44 97 ASP A N 1
ATOM 760 C CA . ASP A 1 97 ? -1.262 -0.472 -17.871 1.00 85.44 97 ASP A CA 1
ATOM 761 C C . ASP A 1 97 ? -0.005 -1.090 -17.247 1.00 85.44 97 ASP A C 1
ATOM 763 O O . ASP A 1 97 ? 0.232 -2.292 -17.332 1.00 85.44 97 ASP A O 1
ATOM 767 N N . LEU A 1 98 ? 0.832 -0.237 -16.654 1.00 88.94 98 LEU A N 1
ATOM 768 C CA . LEU A 1 98 ? 2.105 -0.628 -16.035 1.00 88.94 98 LEU A CA 1
ATOM 769 C C . LEU A 1 98 ? 1.973 -0.968 -14.549 1.00 88.94 98 LEU A C 1
ATOM 771 O O . LEU A 1 98 ? 2.904 -1.501 -13.952 1.00 88.94 98 LEU A O 1
ATOM 775 N N . TRP A 1 99 ? 0.842 -0.614 -13.946 1.00 90.06 99 TRP A N 1
ATOM 776 C CA . TRP A 1 99 ? 0.564 -0.850 -12.539 1.00 90.06 99 TRP A CA 1
ATOM 777 C C . TRP A 1 99 ? -0.434 -1.987 -12.407 1.00 90.06 99 TRP A C 1
ATOM 779 O O . TRP A 1 99 ? -1.556 -1.900 -12.905 1.00 90.06 99 TRP A O 1
ATOM 789 N N . ILE A 1 100 ? -0.014 -3.035 -11.714 1.00 88.50 100 ILE A N 1
ATOM 790 C CA . ILE A 1 100 ? -0.822 -4.203 -11.399 1.00 88.50 100 ILE A CA 1
ATOM 791 C C . ILE A 1 100 ? -1.015 -4.314 -9.889 1.00 88.50 100 ILE A C 1
ATOM 793 O O . ILE A 1 100 ? -0.315 -3.688 -9.086 1.00 88.50 100 ILE A O 1
ATOM 797 N N . GLU A 1 101 ? -1.980 -5.138 -9.513 1.00 86.12 101 GLU A N 1
ATOM 798 C CA . GLU A 1 101 ? -2.203 -5.518 -8.128 1.00 86.12 101 GLU A CA 1
ATOM 799 C C . GLU A 1 101 ? -0.991 -6.313 -7.614 1.00 86.12 101 GLU A C 1
ATOM 801 O O . GLU A 1 101 ? -0.586 -7.309 -8.220 1.00 86.12 101 GLU A O 1
ATOM 806 N N . GLY A 1 102 ? -0.373 -5.863 -6.519 1.00 79.50 102 GLY A N 1
ATOM 807 C CA . GLY A 1 102 ? 0.774 -6.553 -5.917 1.00 79.50 102 GLY A CA 1
ATOM 808 C C . GLY A 1 102 ? 0.379 -7.696 -4.983 1.00 79.50 102 GLY A C 1
ATOM 809 O O . GLY A 1 102 ? 1.256 -8.334 -4.404 1.00 79.50 102 GLY A O 1
ATOM 810 N N . MET A 1 103 ? -0.922 -7.941 -4.826 1.00 77.25 103 MET A N 1
ATOM 811 C CA . MET A 1 103 ? -1.510 -8.905 -3.906 1.00 77.25 103 MET A CA 1
ATOM 812 C C . MET A 1 103 ? -2.599 -9.720 -4.617 1.00 77.25 103 MET A C 1
ATOM 814 O O . MET A 1 103 ? -3.207 -9.258 -5.583 1.00 77.25 103 MET A O 1
ATOM 818 N N . SER A 1 104 ? -2.842 -10.956 -4.179 1.00 78.69 104 SER A N 1
ATOM 819 C CA . SER A 1 104 ? -3.971 -11.726 -4.707 1.00 78.69 104 SER A CA 1
ATOM 820 C C . SER A 1 104 ? -5.305 -11.171 -4.192 1.00 78.69 104 SER A C 1
ATOM 822 O O . SER A 1 104 ? -5.383 -10.622 -3.095 1.00 78.69 104 SER A O 1
ATOM 824 N N . GLN A 1 105 ? -6.382 -11.350 -4.964 1.00 73.44 105 GLN A N 1
ATOM 825 C CA . GLN A 1 105 ? -7.723 -10.923 -4.541 1.00 73.44 105 GLN A CA 1
ATOM 826 C C . GLN A 1 105 ? -8.134 -11.561 -3.204 1.00 73.44 105 GLN A C 1
ATOM 828 O O . GLN A 1 105 ? -8.811 -10.926 -2.411 1.00 73.44 105 GLN A O 1
ATOM 833 N N . GLU A 1 106 ? -7.682 -12.786 -2.934 1.00 71.31 106 GLU A N 1
ATOM 834 C CA . GLU A 1 106 ? -7.976 -13.522 -1.701 1.00 71.31 106 GLU A CA 1
ATOM 835 C C . GLU A 1 106 ? -7.358 -12.845 -0.466 1.00 71.31 106 GLU A C 1
ATOM 837 O O . GLU A 1 106 ? -8.035 -12.662 0.542 1.00 71.31 106 GLU A O 1
ATOM 842 N N . GLU A 1 107 ? -6.100 -12.409 -0.557 1.00 75.50 107 GLU A N 1
ATOM 843 C CA . GLU A 1 107 ? -5.420 -11.676 0.519 1.00 75.50 107 GLU A CA 1
ATOM 844 C C . GLU A 1 107 ? -6.007 -10.264 0.709 1.00 75.50 107 GLU A C 1
ATOM 846 O O . GLU A 1 107 ? -6.116 -9.775 1.837 1.00 75.50 107 GLU A O 1
ATOM 851 N N . ILE A 1 108 ? -6.432 -9.612 -0.382 1.00 76.69 108 ILE A N 1
ATOM 852 C CA . ILE A 1 108 ? -7.147 -8.327 -0.321 1.00 76.69 108 ILE A CA 1
ATOM 853 C C . ILE A 1 108 ? -8.489 -8.517 0.377 1.00 76.69 108 ILE A C 1
ATOM 855 O O . ILE A 1 108 ? -8.833 -7.733 1.260 1.00 76.69 108 ILE A O 1
ATOM 859 N N . ASP A 1 109 ? -9.238 -9.554 0.014 1.00 75.50 109 ASP A N 1
ATOM 860 C CA . ASP A 1 109 ? -10.526 -9.871 0.619 1.00 75.50 109 ASP A CA 1
ATOM 861 C C . ASP A 1 109 ? -10.369 -10.224 2.104 1.00 75.50 109 ASP A C 1
ATOM 863 O O . ASP A 1 109 ? -11.242 -9.874 2.888 1.00 75.50 109 ASP A O 1
ATOM 867 N N . GLU A 1 110 ? -9.266 -10.847 2.529 1.00 73.81 110 GLU A N 1
ATOM 868 C CA . GLU A 1 110 ? -8.974 -11.102 3.949 1.00 73.81 110 GLU A CA 1
ATOM 869 C C . GLU A 1 110 ? -8.669 -9.809 4.727 1.00 73.81 110 GLU A C 1
ATOM 871 O O . GLU A 1 110 ? -9.178 -9.614 5.832 1.00 73.81 110 GLU A O 1
ATOM 876 N N . LEU A 1 111 ? -7.889 -8.894 4.141 1.00 67.81 111 LEU A N 1
ATOM 877 C CA . LEU A 1 111 ? -7.572 -7.588 4.736 1.00 67.81 111 LEU A CA 1
ATOM 878 C C . LEU A 1 111 ? -8.760 -6.615 4.732 1.00 67.81 111 LEU A C 1
ATOM 880 O O . LEU A 1 111 ? -8.850 -5.747 5.602 1.00 67.81 111 LEU A O 1
ATOM 884 N N . THR A 1 112 ? -9.641 -6.733 3.739 1.00 67.19 112 THR A N 1
ATOM 885 C CA . THR A 1 112 ? -10.750 -5.798 3.497 1.00 67.19 112 THR A CA 1
ATOM 886 C C . THR A 1 112 ? -12.085 -6.344 3.999 1.00 67.19 112 THR A C 1
ATOM 888 O O . THR A 1 112 ? -13.027 -5.566 4.177 1.00 67.19 112 THR A O 1
ATOM 891 N N . ASN A 1 113 ? -12.194 -7.649 4.281 1.00 68.69 113 ASN A N 1
ATOM 892 C CA . ASN A 1 113 ? -13.353 -8.166 4.992 1.00 68.69 113 ASN A CA 1
ATOM 893 C C . ASN A 1 113 ? -13.389 -7.543 6.389 1.00 68.69 113 ASN A C 1
ATOM 895 O O . ASN A 1 113 ? -12.412 -7.649 7.138 1.00 68.69 113 ASN A O 1
ATOM 899 N N . PRO A 1 114 ? -14.526 -6.959 6.804 1.00 59.66 114 PRO A N 1
ATOM 900 C CA . PRO A 1 114 ? -14.765 -6.797 8.222 1.00 59.66 114 PRO A CA 1
ATOM 901 C C . PRO A 1 114 ? -14.715 -8.207 8.808 1.00 59.66 114 PRO A C 1
ATOM 903 O O . PRO A 1 114 ? -15.520 -9.063 8.432 1.00 59.66 114 PRO A O 1
ATOM 906 N N . HIS A 1 115 ? -13.725 -8.471 9.663 1.00 54.56 115 HIS A N 1
ATOM 907 C CA . HIS A 1 115 ? -13.679 -9.704 10.439 1.00 54.56 115 HIS A CA 1
ATOM 908 C C . HIS A 1 115 ? -15.095 -9.967 10.977 1.00 54.56 115 HIS A C 1
ATOM 910 O O . HIS A 1 115 ? -15.707 -9.021 11.491 1.00 54.56 115 HIS A O 1
ATOM 916 N N . PRO A 1 116 ? -15.650 -11.186 10.820 1.00 55.25 116 PRO A N 1
ATOM 917 C CA . PRO A 1 116 ? -16.943 -11.500 11.408 1.00 55.25 116 PRO A CA 1
ATOM 918 C C . PRO A 1 116 ? -16.874 -11.100 12.878 1.00 55.25 116 PRO A C 1
ATOM 920 O O . PRO A 1 116 ? -15.905 -11.450 13.549 1.00 55.25 116 PRO A O 1
ATOM 923 N N . GLU A 1 117 ? -17.842 -10.293 13.322 1.00 57.06 117 GLU A N 1
ATOM 924 C CA . GLU A 1 117 ? -17.924 -9.740 14.673 1.00 57.06 117 GLU A CA 1
ATOM 925 C C . GLU A 1 117 ? -17.990 -10.886 15.695 1.00 57.06 117 GLU A C 1
ATOM 927 O O . GLU A 1 117 ? -19.057 -11.257 16.185 1.00 57.06 117 GLU A O 1
ATOM 932 N N . GLU A 1 118 ? -16.848 -11.489 16.029 1.00 60.12 118 GLU A N 1
ATOM 933 C CA . GLU A 1 118 ? -16.699 -12.111 17.329 1.00 60.12 118 GLU A CA 1
ATOM 934 C C . GLU A 1 118 ? -16.980 -10.997 18.339 1.00 60.12 118 GLU A C 1
ATOM 936 O O . GLU A 1 118 ? -16.438 -9.894 18.184 1.00 60.12 118 GLU A O 1
ATOM 941 N N . PRO A 1 119 ? -17.883 -11.223 19.312 1.00 63.47 119 PRO A N 1
ATOM 942 C CA . PRO A 1 119 ? -18.221 -10.206 20.292 1.00 63.47 119 PRO A CA 1
ATOM 943 C C . PRO A 1 119 ? -16.915 -9.685 20.871 1.00 63.47 119 PRO A C 1
ATOM 945 O O . PRO A 1 119 ? -16.122 -10.464 21.406 1.00 63.47 119 PRO A O 1
ATOM 948 N N . SER A 1 120 ? -16.669 -8.387 20.687 1.00 74.75 120 SER A N 1
ATOM 949 C CA . SER A 1 120 ? -15.388 -7.802 21.055 1.00 74.75 120 SER A CA 1
ATOM 950 C C . SER A 1 120 ? -15.119 -8.096 22.531 1.00 74.75 120 SER A C 1
ATOM 952 O O . SER A 1 120 ? -16.054 -8.228 23.327 1.00 74.75 120 SER A O 1
ATOM 954 N N . GLU A 1 121 ? -13.853 -8.186 22.944 1.00 81.94 121 GLU A N 1
ATOM 955 C CA . GLU A 1 121 ? -13.521 -8.392 24.364 1.00 81.94 121 GLU A CA 1
ATOM 956 C C . GLU A 1 121 ? -14.252 -7.383 25.263 1.00 81.94 121 GLU A C 1
ATOM 958 O O . GLU A 1 121 ? -14.685 -7.700 26.368 1.00 81.94 121 GLU A O 1
ATOM 963 N N . LEU A 1 122 ? -14.462 -6.172 24.745 1.00 84.75 122 LEU A N 1
ATOM 964 C CA . LEU A 1 122 ? -15.219 -5.111 25.386 1.00 84.75 122 LEU A CA 1
ATOM 965 C C . LEU A 1 122 ? -16.706 -5.460 25.571 1.00 84.75 122 LEU A C 1
ATOM 967 O O . LEU A 1 122 ? -17.276 -5.126 26.609 1.00 84.75 122 LEU A O 1
ATOM 971 N N . ASP A 1 123 ? -17.335 -6.145 24.620 1.00 86.38 123 ASP A N 1
ATOM 972 C CA . ASP A 1 123 ? -18.724 -6.600 24.735 1.00 86.38 123 ASP A CA 1
ATOM 973 C C . ASP A 1 123 ? -18.866 -7.739 25.749 1.00 86.38 123 ASP A C 1
ATOM 975 O O . ASP A 1 123 ? -19.772 -7.706 26.586 1.00 86.38 123 ASP A O 1
ATOM 979 N N . LEU A 1 124 ? -17.914 -8.677 25.775 1.00 90.38 124 LEU A N 1
ATOM 980 C CA . LEU A 1 124 ? -17.845 -9.711 26.815 1.00 90.38 124 LEU A CA 1
ATOM 981 C C . LEU A 1 124 ? -17.623 -9.102 28.208 1.00 90.38 124 LEU A C 1
ATOM 983 O O . LEU A 1 124 ? -18.249 -9.516 29.188 1.00 90.38 124 LEU A O 1
ATOM 987 N N . LEU A 1 125 ? -16.760 -8.088 28.308 1.00 92.00 125 LEU A N 1
ATOM 988 C CA . LEU A 1 125 ? -16.504 -7.372 29.558 1.00 92.00 125 LEU A CA 1
ATOM 989 C C . LEU A 1 125 ? -17.730 -6.589 30.029 1.00 92.00 125 LEU A C 1
ATOM 991 O O . LEU A 1 125 ? -18.048 -6.633 31.217 1.00 92.00 125 LEU A O 1
ATOM 995 N N . LYS A 1 126 ? -18.451 -5.918 29.125 1.00 91.00 126 LYS A N 1
ATOM 996 C CA . LYS A 1 126 ? -19.718 -5.243 29.449 1.00 91.00 126 LYS A CA 1
ATOM 997 C C . LYS A 1 126 ? -20.759 -6.226 29.965 1.00 91.00 126 LYS A C 1
ATOM 999 O O . LYS A 1 126 ? -21.421 -5.929 30.957 1.00 91.00 126 LYS A O 1
ATOM 1004 N N . GLN A 1 127 ? -20.884 -7.391 29.330 1.00 94.19 127 GLN A N 1
ATOM 1005 C CA . GLN A 1 127 ? -21.798 -8.430 29.791 1.00 94.19 127 GLN A CA 1
ATOM 1006 C C . GLN A 1 127 ? -21.426 -8.905 31.201 1.00 94.19 127 GLN A C 1
ATOM 1008 O O . GLN A 1 127 ? -22.275 -8.914 32.091 1.00 94.19 127 GLN A O 1
ATOM 1013 N N . ARG A 1 128 ? -20.149 -9.228 31.436 1.00 95.12 128 ARG A N 1
ATOM 1014 C CA . ARG A 1 128 ? -19.675 -9.658 32.758 1.00 95.12 128 ARG A CA 1
ATOM 1015 C C . ARG A 1 128 ? -19.866 -8.576 33.825 1.00 95.12 128 ARG A C 1
ATOM 1017 O O . ARG A 1 128 ? -20.198 -8.899 34.964 1.00 95.12 128 ARG A O 1
ATOM 1024 N N . LEU A 1 129 ? -19.656 -7.306 33.477 1.00 96.56 129 LEU A N 1
ATOM 1025 C CA . LEU A 1 129 ? -19.886 -6.188 34.390 1.00 96.56 129 LEU A CA 1
ATOM 1026 C C . LEU A 1 129 ? -21.366 -6.101 34.776 1.00 96.56 129 LEU A C 1
ATOM 1028 O O . LEU A 1 129 ? -21.670 -6.043 35.962 1.00 96.56 129 LEU A O 1
ATOM 1032 N N . ALA A 1 130 ? -22.275 -6.181 33.801 1.00 96.38 130 ALA A N 1
ATOM 1033 C CA . ALA A 1 130 ? -23.714 -6.150 34.052 1.00 96.38 130 ALA A CA 1
ATOM 1034 C C . ALA A 1 130 ? -24.182 -7.322 34.936 1.00 96.38 130 ALA A C 1
ATOM 1036 O O . ALA A 1 130 ? -24.992 -7.128 35.844 1.00 96.38 130 ALA A O 1
ATOM 1037 N N . GLU A 1 131 ? -23.649 -8.527 34.713 1.00 96.50 131 GLU A N 1
ATOM 1038 C CA . GLU A 1 131 ? -23.926 -9.696 35.558 1.00 96.50 131 GLU A CA 1
ATOM 1039 C C . GLU A 1 131 ? -23.429 -9.483 36.999 1.00 96.50 131 GLU A C 1
ATOM 1041 O O . GLU A 1 131 ? -24.180 -9.703 37.953 1.00 96.50 131 GLU A O 1
ATOM 1046 N N . SER A 1 132 ? -22.202 -8.980 37.172 1.00 96.12 132 SER A N 1
ATOM 1047 C CA . SER A 1 132 ? -21.625 -8.713 38.497 1.00 96.12 132 SER A CA 1
ATOM 1048 C C . SER A 1 132 ? -22.339 -7.581 39.246 1.00 96.12 132 SER A C 1
ATOM 1050 O O . SER A 1 132 ? -22.547 -7.671 40.459 1.00 96.12 132 SER A O 1
ATOM 1052 N N . GLU A 1 133 ? -22.748 -6.518 38.552 1.00 96.19 133 GLU A N 1
ATOM 1053 C CA . GLU A 1 133 ? -23.523 -5.418 39.135 1.00 96.19 133 GLU A CA 1
ATOM 1054 C C . GLU A 1 133 ? -24.898 -5.895 39.621 1.00 96.19 133 GLU A C 1
ATOM 1056 O O . GLU A 1 133 ? -25.333 -5.524 40.716 1.00 96.19 133 GLU A O 1
ATOM 1061 N N . ALA A 1 134 ? -25.563 -6.760 38.849 1.00 96.50 134 ALA A N 1
ATOM 1062 C CA . ALA A 1 134 ? -26.841 -7.348 39.234 1.00 96.50 134 ALA A CA 1
ATOM 1063 C C . ALA A 1 134 ? -26.710 -8.252 40.470 1.00 96.50 134 ALA A C 1
ATOM 1065 O O . ALA A 1 134 ? -27.538 -8.171 41.383 1.00 96.50 134 ALA A O 1
ATOM 1066 N N . GLU A 1 135 ? -25.661 -9.076 40.534 1.00 96.50 135 GLU A N 1
ATOM 1067 C CA . GLU A 1 135 ? -25.391 -9.932 41.691 1.00 96.50 135 GLU A CA 1
ATOM 1068 C C . GLU A 1 135 ? -25.109 -9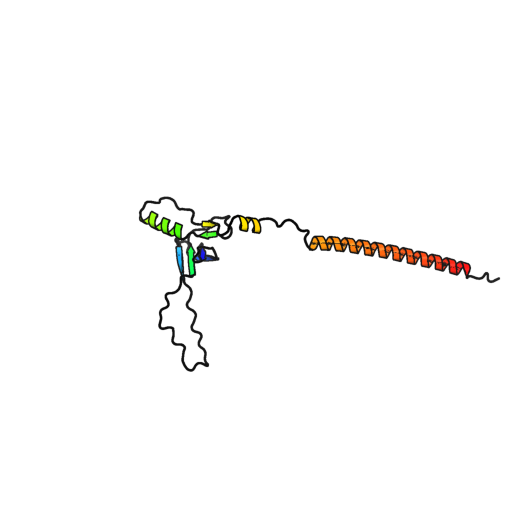.107 42.955 1.00 96.50 135 GLU A C 1
ATOM 1070 O O . GLU A 1 135 ? -25.727 -9.343 43.996 1.00 96.50 135 GLU A O 1
ATOM 1075 N N . ASN A 1 136 ? -24.255 -8.084 42.855 1.00 94.75 136 ASN A N 1
ATOM 1076 C CA . ASN A 1 136 ? -23.955 -7.182 43.969 1.00 94.75 136 ASN A CA 1
ATOM 1077 C C . ASN A 1 136 ? -25.204 -6.472 44.490 1.00 94.75 136 ASN A C 1
ATOM 1079 O O . ASN A 1 136 ? -25.409 -6.377 45.703 1.00 94.75 136 ASN A O 1
ATOM 1083 N N . LYS A 1 137 ? -26.064 -5.992 43.586 1.00 97.12 137 LYS A N 1
ATOM 1084 C CA . LYS A 1 137 ? -27.321 -5.349 43.972 1.00 97.12 137 LYS A CA 1
ATOM 1085 C C . LYS A 1 137 ? -28.224 -6.317 44.733 1.00 97.12 137 LYS A C 1
ATOM 1087 O O . LYS A 1 137 ? -28.761 -5.954 45.777 1.00 97.12 137 LYS A O 1
ATOM 1092 N N . ARG A 1 138 ? -28.343 -7.557 44.252 1.00 96.00 138 ARG A N 1
ATOM 1093 C CA . ARG A 1 138 ? -29.146 -8.591 44.914 1.00 96.00 138 ARG A CA 1
ATOM 1094 C C . ARG A 1 138 ? -28.614 -8.913 46.312 1.00 96.00 138 ARG A C 1
ATOM 1096 O O . ARG A 1 138 ? -29.394 -9.017 47.252 1.00 96.00 138 ARG A O 1
ATOM 1103 N N . LEU A 1 139 ? -27.294 -9.019 46.461 1.00 96.69 139 LEU A N 1
ATOM 1104 C CA . LEU A 1 139 ? -26.655 -9.266 47.754 1.00 96.69 139 LEU A CA 1
ATOM 1105 C C . LEU A 1 139 ? -26.875 -8.100 48.733 1.00 96.69 139 LEU A C 1
ATOM 1107 O O . LEU A 1 139 ? -27.090 -8.315 49.925 1.00 96.69 139 LEU A O 1
ATOM 1111 N N . ALA A 1 140 ? -26.846 -6.860 48.239 1.00 96.25 140 ALA A N 1
ATOM 1112 C CA . ALA A 1 140 ? -27.118 -5.676 49.047 1.00 96.25 140 ALA A CA 1
ATOM 1113 C C . ALA A 1 140 ? -28.573 -5.640 49.546 1.00 96.25 140 ALA A C 1
ATOM 1115 O O . ALA A 1 140 ? -28.814 -5.315 50.709 1.00 96.25 140 ALA A O 1
ATOM 1116 N N . GLU A 1 141 ? -29.532 -6.010 48.695 1.00 95.75 141 GLU A N 1
ATOM 1117 C CA . GLU A 1 141 ? -30.945 -6.139 49.069 1.00 95.75 141 GLU A CA 1
ATOM 1118 C C . GLU A 1 141 ? -31.154 -7.245 50.114 1.00 95.75 141 GLU A C 1
ATOM 1120 O O . GLU A 1 141 ? -31.832 -7.019 51.117 1.00 95.75 141 GLU A O 1
ATOM 1125 N N . GLU A 1 142 ? -30.521 -8.407 49.937 1.00 95.56 142 GLU A N 1
ATOM 1126 C CA . GLU A 1 142 ? -30.576 -9.512 50.901 1.00 95.56 142 GLU A CA 1
ATOM 1127 C C . GLU A 1 142 ? -29.949 -9.130 52.249 1.00 95.56 142 GLU A C 1
ATOM 1129 O O . GLU A 1 142 ? -30.530 -9.378 53.305 1.00 95.56 142 GLU A O 1
ATOM 1134 N N . SER A 1 143 ? -28.788 -8.471 52.233 1.00 95.19 143 SER A N 1
ATOM 1135 C CA . SER A 1 143 ? -28.133 -7.964 53.442 1.00 95.19 143 SER A CA 1
ATOM 1136 C C . SER A 1 143 ? -29.020 -6.962 54.185 1.00 95.19 143 SER A C 1
ATOM 1138 O O . SER A 1 143 ? -29.179 -7.064 55.402 1.00 95.19 143 SER A O 1
ATOM 1140 N N . ASN A 1 144 ? -29.663 -6.040 53.461 1.00 96.19 144 ASN A N 1
ATOM 1141 C CA . ASN A 1 144 ? -30.605 -5.083 54.040 1.00 96.19 144 ASN A CA 1
ATOM 1142 C C . ASN A 1 144 ? -31.811 -5.798 54.675 1.00 96.19 144 ASN A C 1
ATOM 1144 O O . ASN A 1 144 ? -32.129 -5.561 55.840 1.00 96.19 144 ASN A O 1
ATOM 1148 N N . ALA A 1 145 ? -32.425 -6.743 53.956 1.00 96.00 145 ALA A N 1
ATOM 1149 C CA . ALA A 1 145 ? -33.533 -7.539 54.479 1.00 96.00 145 ALA A CA 1
ATOM 1150 C C . ALA A 1 145 ? -33.136 -8.320 55.746 1.00 96.00 145 ALA A C 1
ATOM 1152 O O . ALA A 1 145 ? -33.875 -8.327 56.732 1.00 96.00 145 ALA A O 1
ATOM 1153 N N . ASN A 1 146 ? -31.941 -8.916 55.759 1.00 95.44 146 ASN A N 1
ATOM 1154 C CA . ASN A 1 146 ? -31.409 -9.626 56.920 1.00 95.44 146 ASN A CA 1
ATOM 1155 C C . ASN A 1 146 ? -31.159 -8.689 58.113 1.00 95.44 146 ASN A C 1
ATOM 1157 O O . ASN A 1 146 ? -31.467 -9.052 59.249 1.00 95.44 146 ASN A O 1
ATOM 1161 N N . GLN A 1 147 ? -30.639 -7.478 57.883 1.00 94.81 147 GLN A N 1
ATOM 1162 C CA . GLN A 1 147 ? -30.461 -6.470 58.936 1.00 94.81 147 GLN A CA 1
ATOM 1163 C C . GLN A 1 147 ? -31.801 -6.031 59.540 1.00 94.81 147 GLN A C 1
ATOM 1165 O O . GLN A 1 147 ? -31.906 -5.901 60.761 1.00 94.81 147 GLN A O 1
ATOM 1170 N N . LEU A 1 148 ? -32.831 -5.853 58.708 1.00 96.06 148 LEU A N 1
ATOM 1171 C CA . LEU A 1 148 ? -34.174 -5.508 59.167 1.00 96.06 148 LEU A CA 1
ATOM 1172 C C . LEU A 1 148 ? -34.779 -6.630 60.022 1.00 96.06 148 LEU A C 1
ATOM 1174 O O . LEU A 1 148 ? -35.228 -6.372 61.137 1.00 96.06 148 LEU A O 1
ATOM 1178 N N . ALA A 1 149 ? -34.712 -7.877 59.549 1.00 95.81 149 ALA A N 1
ATOM 1179 C CA . ALA A 1 149 ? -35.194 -9.039 60.294 1.00 95.81 149 ALA A CA 1
ATOM 1180 C C . ALA A 1 149 ? -34.464 -9.207 61.639 1.00 95.81 149 ALA A C 1
ATOM 1182 O O . ALA A 1 149 ? -35.084 -9.524 62.655 1.00 95.81 149 ALA A O 1
ATOM 1183 N N . LEU A 1 150 ? -33.151 -8.948 61.677 1.00 95.56 150 LEU A N 1
ATOM 1184 C CA . LEU A 1 150 ? -32.374 -8.968 62.917 1.00 95.56 150 LEU A CA 1
ATOM 1185 C C . LEU A 1 150 ? -32.833 -7.879 63.898 1.00 95.56 150 LEU A C 1
ATOM 1187 O O . LEU A 1 150 ? -32.933 -8.139 65.097 1.00 95.56 150 LEU A O 1
ATOM 1191 N N . MET A 1 151 ? -33.134 -6.675 63.404 1.00 94.31 151 MET A N 1
ATOM 1192 C CA . MET A 1 151 ? -33.657 -5.581 64.225 1.00 94.31 151 MET A CA 1
ATOM 1193 C C . MET A 1 151 ? -35.051 -5.901 64.782 1.00 94.31 151 MET A C 1
ATOM 1195 O O . MET A 1 151 ? -35.307 -5.657 65.961 1.00 94.31 151 MET A O 1
ATOM 1199 N N . GLU A 1 152 ? -35.936 -6.481 63.969 1.00 93.69 152 GLU A N 1
ATOM 1200 C CA . GLU A 1 152 ? -37.264 -6.929 64.406 1.00 93.69 152 GLU A CA 1
ATOM 1201 C C . GLU A 1 152 ? -37.167 -8.015 65.481 1.00 93.69 152 GLU A C 1
ATOM 1203 O O . GLU A 1 152 ? -37.812 -7.916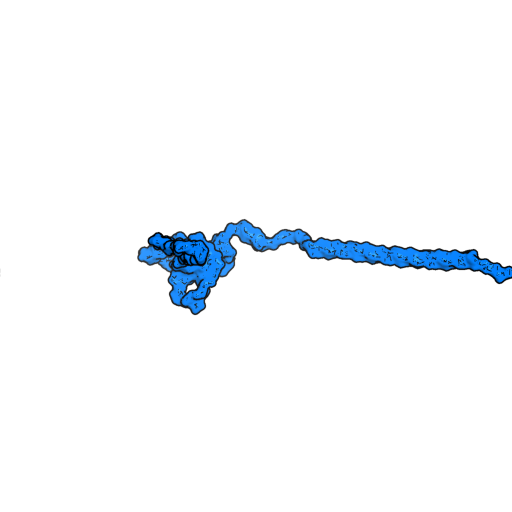 66.526 1.00 93.69 152 GLU A O 1
ATOM 1208 N N . LEU A 1 153 ? -36.304 -9.017 65.279 1.00 94.19 153 LEU A N 1
ATOM 1209 C CA . LEU A 1 153 ? -36.038 -10.043 66.286 1.00 94.19 153 LEU A CA 1
ATOM 1210 C C . LEU A 1 153 ? -35.482 -9.439 67.575 1.00 94.19 153 LEU A C 1
ATOM 1212 O O . LEU A 1 153 ? -35.914 -9.821 68.661 1.00 94.19 153 LEU A O 1
ATOM 1216 N N . HIS A 1 154 ? -34.557 -8.482 67.479 1.00 91.94 154 HIS A N 1
ATOM 1217 C CA . HIS A 1 154 ? -34.022 -7.800 68.653 1.00 91.94 154 HIS A CA 1
ATOM 1218 C C . HIS A 1 154 ? -35.121 -7.055 69.425 1.00 91.94 154 HIS A C 1
ATOM 1220 O O . HIS A 1 154 ? -35.184 -7.153 70.650 1.00 91.94 154 HIS A O 1
ATOM 1226 N N . MET A 1 155 ? -36.033 -6.380 68.719 1.00 90.25 155 MET A N 1
ATOM 1227 C CA . MET A 1 155 ? -37.190 -5.712 69.320 1.00 90.25 155 MET A CA 1
ATOM 1228 C C . MET A 1 155 ? -38.129 -6.706 70.020 1.00 90.25 155 MET A C 1
ATOM 1230 O O . MET A 1 155 ? -38.546 -6.458 71.152 1.00 90.25 155 MET A O 1
ATOM 1234 N N . LEU A 1 156 ? -38.420 -7.850 69.392 1.00 90.62 156 LEU A N 1
ATOM 1235 C CA . LEU A 1 156 ? -39.240 -8.907 69.991 1.00 90.62 156 LEU A CA 1
ATOM 1236 C C . LEU A 1 156 ? -38.589 -9.482 71.251 1.00 90.62 156 LEU A C 1
ATOM 1238 O O . LEU A 1 156 ? -39.258 -9.630 72.273 1.00 90.62 156 LEU A O 1
ATOM 1242 N N . VAL A 1 157 ? -37.282 -9.753 71.216 1.00 89.62 157 VAL A N 1
ATOM 1243 C CA . VAL A 1 157 ? -36.540 -10.241 72.386 1.00 89.62 157 VAL A CA 1
ATOM 1244 C C . VAL A 1 157 ? -36.582 -9.220 73.519 1.00 89.62 157 VAL A C 1
ATOM 1246 O O . VAL A 1 157 ? -36.866 -9.606 74.648 1.00 89.62 157 VAL A O 1
ATOM 1249 N N . LEU A 1 158 ? -36.377 -7.928 73.243 1.00 87.38 158 LEU A N 1
ATOM 1250 C CA . LEU A 1 158 ? -36.504 -6.886 74.266 1.00 87.38 158 LEU A CA 1
ATOM 1251 C C . LEU A 1 158 ? -37.923 -6.829 74.845 1.00 87.38 158 LEU A C 1
ATOM 1253 O O . LEU A 1 158 ? -38.068 -6.765 76.059 1.00 87.38 158 LEU A O 1
ATOM 1257 N N . SER A 1 159 ? -38.962 -6.941 74.011 1.00 77.06 159 SER A N 1
ATOM 1258 C CA . SER A 1 159 ? -40.355 -6.958 74.482 1.00 77.06 159 SER A CA 1
ATOM 1259 C C . SER A 1 159 ? -40.714 -8.180 75.341 1.00 77.06 159 SER A C 1
ATOM 1261 O O . SER A 1 159 ? -41.590 -8.086 76.193 1.00 77.06 159 SER A O 1
ATOM 1263 N N . VAL A 1 160 ? -40.039 -9.318 75.140 1.00 78.69 160 VAL A N 1
ATOM 1264 C CA . VAL A 1 160 ? -40.232 -10.555 75.920 1.00 78.69 160 VAL A CA 1
ATOM 1265 C C . VAL A 1 160 ? -39.369 -10.576 77.187 1.00 78.69 160 VAL A C 1
ATOM 1267 O O . VAL A 1 160 ? -39.752 -11.190 78.179 1.00 78.69 160 VAL A O 1
ATOM 1270 N N . VAL A 1 161 ? -38.196 -9.938 77.154 1.00 67.00 161 VAL A N 1
ATOM 1271 C CA . VAL A 1 161 ? -37.212 -9.934 78.250 1.00 67.00 161 VAL A CA 1
ATOM 1272 C C . VAL A 1 161 ? -37.385 -8.741 79.191 1.00 67.00 161 VAL A C 1
ATOM 1274 O O . VAL A 1 161 ? -36.843 -8.792 80.289 1.00 67.00 161 VAL A O 1
ATOM 1277 N N . SER A 1 162 ? -38.160 -7.709 78.835 1.00 56.91 162 SER A N 1
ATOM 1278 C CA . SER A 1 162 ? -38.646 -6.720 79.804 1.00 56.91 162 SER A CA 1
ATOM 1279 C C . SER A 1 162 ? -39.504 -7.430 80.860 1.00 56.91 162 SER A C 1
ATOM 1281 O O . SER A 1 162 ? -40.630 -7.824 80.547 1.00 56.91 162 SER A O 1
ATOM 1283 N N . PRO A 1 163 ? -39.011 -7.626 82.098 1.00 53.69 163 PRO A N 1
ATOM 1284 C CA . PRO A 1 163 ? -39.848 -8.129 83.167 1.00 53.69 163 PRO A CA 1
ATOM 1285 C C . PRO A 1 163 ? -40.840 -7.020 83.509 1.00 53.69 163 PRO A C 1
ATOM 1287 O O . PRO A 1 163 ? -40.473 -5.847 83.581 1.00 53.69 163 PRO A O 1
ATOM 1290 N N . ASP A 1 164 ? -42.092 -7.402 83.713 1.00 52.62 164 ASP A N 1
ATOM 1291 C CA . ASP A 1 164 ? -43.061 -6.612 84.460 1.00 52.62 164 ASP A CA 1
ATOM 1292 C C . ASP A 1 164 ? -42.451 -6.360 85.853 1.00 52.62 164 ASP A C 1
ATOM 1294 O O . ASP A 1 164 ? -42.470 -7.236 86.718 1.00 52.62 164 ASP A O 1
ATOM 1298 N N . GLU A 1 165 ? -41.771 -5.224 86.034 1.00 52.12 165 GLU A N 1
ATOM 1299 C CA . GLU A 1 165 ? -41.343 -4.750 87.352 1.00 52.12 165 GLU A CA 1
ATOM 1300 C C . GLU A 1 165 ? -42.593 -4.249 88.088 1.00 52.12 165 GLU A C 1
ATOM 1302 O O . GLU A 1 165 ? -42.946 -3.069 88.028 1.00 52.12 165 GLU A O 1
ATOM 1307 N N . GLY A 1 166 ? -43.281 -5.192 88.740 1.00 45.81 166 GLY A N 1
ATOM 1308 C CA . GLY A 1 166 ? -44.308 -4.982 89.761 1.00 45.81 166 GLY A CA 1
ATOM 1309 C C . GLY A 1 166 ? -43.822 -5.408 91.141 1.00 45.81 166 GLY A C 1
ATOM 1310 O O . GLY A 1 166 ? -43.162 -6.469 91.236 1.00 45.81 166 GLY A O 1
#

Foldseek 3Di:
DDWWFWAFPQQFTDGTDDDDLPDADKAWDFDDPDDQDADPPDPDRPPDPPDPPPTHGGTITHPDDDDPDADRKGFAPVVVVVVVVCVVVVNDPDDDDRIDHPDDPVVVCVVPDPDPCPPPVVNVVVVVVVVVVVVVVVVVVVVVVVVVVVVVVVVVCCVVPPDPPD

Radius of gyration: 38.93 Å; chains: 1; bounding box: 92×32×124 Å

Organism: Paenibacillus amylolyticus (NCBI:txid1451)